Protein AF-A0A1Z3N970-F1 (afdb_monomer)

Radius of gyration: 15.16 Å; Cα contacts (8 Å, |Δi|>4): 207; chains: 1; bounding box: 36×35×40 Å

Solvent-accessible surface area (backbone atoms only — not comparable to full-atom values): 9521 Å² total; per-residue (Å²): 113,70,66,29,60,54,49,46,62,73,65,64,83,69,92,60,28,39,34,36,51,37,74,59,89,88,54,80,83,81,64,84,57,93,48,47,48,80,69,39,65,63,55,74,66,53,47,53,49,49,58,70,66,34,59,34,39,36,43,45,53,35,80,87,55,92,70,76,54,67,66,59,57,57,38,58,74,69,70,48,33,33,42,35,36,22,52,54,99,69,57,54,71,71,63,68,70,43,52,75,88,39,32,46,79,40,57,65,84,52,50,56,69,56,51,31,51,53,49,48,54,52,51,52,53,53,50,64,75,46,71,82,58,62,83,83,75,75,68,76,42,27,32,41,45,50,85,54,81,74,76,77,57,71,70,64,77,76,110

Foldseek 3Di:
DVLLVVVLVVVPPDQAAEEEEEACPPPDPPPDDDRYDYPYYDDPVRLLVLLLLAQEEEEEDDLPDLDDDVSNVSNVVNVHAYEYADADPDDHVVLVPDDCLRYHYHYVPDDSVRSNVSVVVSVVVNCVVCVPPDPVSPDHNYYYYDDDPPDDPVVVVVD

Mean predicted aligned error: 10.08 Å

Nearest PDB structures (foldseek):
  2rdm-assembly1_A  TM=5.032E-01  e=5.955E-02  Sinorhizobium medicae WSM419
  2ayx-assembly1_A  TM=5.446E-01  e=9.055E-01  Escherichia coli
  5m7n-assembly1_B  TM=4.628E-01  e=1.396E+00  Brucella abortus str. 2308 A
  3t0g-assembly1_A  TM=2.387E-01  e=1.331E-01  Escherichia coli K-12
  3dnf-assembly1_A  TM=1.629E-01  e=1.105E-01  Aquifex aeolicus

Sequence (159 aa):
MLAIFAKLGKMNKIPYEFNVYGPPNGFHFEVDGDISKYHGPLSREGAISAVKLADILVNVENTNCVMTPSKVVEYVATGKPIINIMADLGSTPLLRSLSADRCLNIRHDASVDEAARLIEVFLEEYSRQNKGASKEYIRERDLVFQSGYLLDQIRASQL

pLDDT: mean 70.65, std 18.5, range [27.81, 91.75]

Structure (mmCIF, N/CA/C/O backbone):
data_AF-A0A1Z3N970-F1
#
_entry.id   AF-A0A1Z3N970-F1
#
loop_
_atom_site.group_PDB
_atom_site.id
_atom_site.type_symbol
_atom_site.label_atom_id
_atom_site.label_alt_id
_atom_site.label_comp_id
_atom_site.label_asym_id
_atom_site.label_entity_id
_atom_site.label_seq_id
_atom_site.pdbx_PDB_ins_code
_atom_site.Cartn_x
_atom_site.Cartn_y
_atom_site.Cartn_z
_atom_site.occupancy
_atom_site.B_iso_or_equiv
_atom_site.auth_seq_id
_atom_site.auth_comp_id
_atom_site.auth_asym_id
_atom_site.auth_atom_id
_atom_site.pdbx_PDB_model_num
ATOM 1 N N . MET A 1 1 ? 5.309 4.612 -10.688 1.00 60.03 1 MET A N 1
ATOM 2 C CA . MET A 1 1 ? 4.653 4.410 -9.375 1.00 60.03 1 MET A CA 1
ATOM 3 C C . MET A 1 1 ? 4.779 5.630 -8.466 1.00 60.03 1 MET A C 1
ATOM 5 O O . MET A 1 1 ? 3.754 6.235 -8.202 1.00 60.03 1 MET A O 1
ATOM 9 N N . LEU A 1 2 ? 5.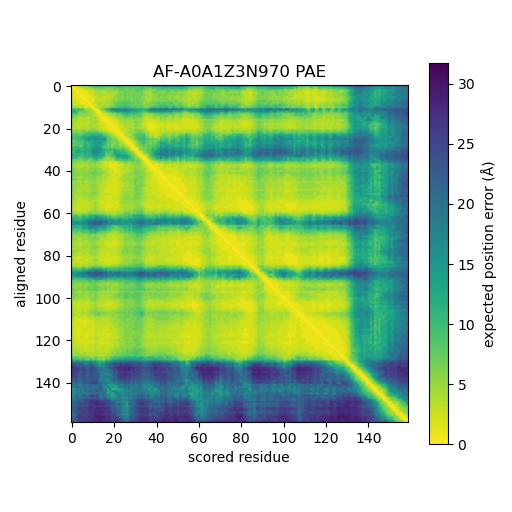981 6.049 -8.039 1.00 64.81 2 LEU A N 1
ATOM 10 C CA . LEU A 1 2 ? 6.154 7.223 -7.156 1.00 64.81 2 LEU A CA 1
ATOM 11 C C . LEU A 1 2 ? 5.522 8.513 -7.717 1.00 64.81 2 LEU A C 1
ATOM 13 O O . LEU A 1 2 ? 4.940 9.288 -6.969 1.00 64.81 2 LEU A O 1
ATOM 17 N N . ALA A 1 3 ? 5.511 8.681 -9.044 1.00 72.75 3 ALA A N 1
ATOM 18 C CA . ALA A 1 3 ? 4.823 9.786 -9.715 1.00 72.75 3 ALA A CA 1
ATOM 19 C C . ALA A 1 3 ? 3.308 9.871 -9.417 1.00 72.75 3 ALA A C 1
ATOM 21 O O . ALA A 1 3 ? 2.759 10.970 -9.402 1.00 72.75 3 ALA A O 1
ATOM 22 N N . ILE A 1 4 ? 2.636 8.742 -9.149 1.00 76.44 4 ILE A N 1
ATOM 23 C CA . ILE A 1 4 ? 1.213 8.708 -8.765 1.00 76.44 4 ILE A CA 1
ATOM 24 C C . ILE A 1 4 ? 1.041 9.350 -7.388 1.00 76.44 4 ILE A C 1
ATOM 26 O O . ILE A 1 4 ? 0.205 10.232 -7.218 1.00 76.44 4 ILE A O 1
ATOM 30 N N . PHE A 1 5 ? 1.883 8.971 -6.425 1.00 74.44 5 PHE A N 1
ATOM 31 C CA . PHE A 1 5 ? 1.850 9.529 -5.074 1.00 74.44 5 PHE A CA 1
ATOM 32 C C . PHE A 1 5 ? 2.338 10.980 -5.031 1.00 74.44 5 PHE A C 1
ATOM 34 O O . PHE A 1 5 ? 1.780 11.781 -4.296 1.00 74.44 5 PHE A O 1
ATOM 41 N N . ALA A 1 6 ? 3.285 11.383 -5.878 1.00 74.50 6 ALA A N 1
ATOM 42 C CA . ALA A 1 6 ? 3.632 12.797 -6.025 1.00 74.50 6 ALA A CA 1
ATOM 43 C C . ALA A 1 6 ? 2.464 13.619 -6.606 1.00 74.50 6 ALA A C 1
ATOM 45 O O . ALA A 1 6 ? 2.220 14.755 -6.192 1.00 74.50 6 ALA A O 1
ATOM 46 N N . LYS A 1 7 ? 1.710 13.054 -7.562 1.00 79.19 7 LYS A N 1
ATOM 47 C CA . LYS A 1 7 ? 0.532 13.705 -8.153 1.00 79.19 7 LYS A CA 1
ATOM 48 C C . LYS A 1 7 ? -0.599 13.856 -7.139 1.00 79.19 7 LYS A C 1
ATOM 50 O O . LYS A 1 7 ? -1.145 14.952 -7.027 1.00 79.19 7 LYS A O 1
ATOM 55 N N . LEU A 1 8 ? -0.906 12.800 -6.385 1.00 75.75 8 LEU A N 1
ATOM 56 C CA . LEU A 1 8 ? -1.896 12.832 -5.304 1.00 75.75 8 LEU A CA 1
ATOM 57 C C . LEU A 1 8 ? -1.600 13.964 -4.304 1.00 75.75 8 LEU A C 1
ATOM 59 O O . LEU A 1 8 ? -2.520 14.651 -3.862 1.00 75.75 8 LEU A O 1
ATOM 63 N N . GLY A 1 9 ? -0.320 14.241 -4.038 1.00 72.38 9 GLY A N 1
ATOM 64 C CA . GLY A 1 9 ? 0.092 15.231 -3.040 1.00 72.38 9 GLY A CA 1
ATOM 65 C C . GLY A 1 9 ? -0.221 16.644 -3.505 1.00 72.38 9 GLY A C 1
ATOM 66 O O . GLY A 1 9 ? -0.611 17.503 -2.723 1.00 72.38 9 GLY A O 1
ATOM 67 N N . LYS A 1 10 ? -0.149 16.859 -4.821 1.00 75.31 10 LYS A N 1
ATOM 68 C CA . LYS A 1 10 ? -0.526 18.118 -5.471 1.00 75.31 10 LYS A CA 1
ATOM 69 C C . LYS A 1 10 ? -2.042 18.298 -5.584 1.00 75.31 10 LYS A C 1
ATOM 71 O O . LYS A 1 10 ? -2.497 19.431 -5.688 1.00 75.31 10 LYS A O 1
ATOM 76 N N . MET A 1 11 ? -2.820 17.212 -5.581 1.00 73.00 11 MET A N 1
ATOM 77 C CA . MET A 1 11 ? -4.289 17.271 -5.635 1.00 73.00 11 MET A CA 1
ATOM 78 C C . MET A 1 11 ? -4.898 17.712 -4.293 1.00 73.00 11 MET A C 1
ATOM 80 O O . MET A 1 11 ? -5.972 18.306 -4.282 1.00 73.00 11 MET A O 1
ATOM 84 N N . ASN A 1 12 ? -4.174 17.500 -3.185 1.00 62.84 12 ASN A N 1
ATOM 85 C CA . ASN A 1 12 ? -4.318 18.168 -1.883 1.00 62.84 12 ASN A CA 1
ATOM 86 C C . ASN A 1 12 ? -5.720 18.148 -1.229 1.00 62.84 12 ASN A C 1
ATOM 88 O O . ASN A 1 12 ? -6.024 18.988 -0.382 1.00 62.84 12 ASN A O 1
ATOM 92 N N . LYS A 1 13 ? -6.591 17.196 -1.592 1.00 68.94 13 LYS A N 1
ATOM 93 C CA . LYS A 1 13 ? -7.936 17.072 -0.997 1.00 68.94 13 LYS A CA 1
ATOM 94 C C . LYS A 1 13 ? -7.963 16.287 0.306 1.00 68.94 13 LYS A C 1
ATOM 96 O O . LYS A 1 13 ? -8.828 16.527 1.147 1.00 68.94 13 LYS A O 1
ATOM 101 N N . ILE A 1 14 ? -7.044 15.337 0.469 1.00 69.44 14 ILE A N 1
ATOM 102 C CA . ILE A 1 14 ? -6.975 14.518 1.672 1.00 69.44 14 ILE A CA 1
ATOM 103 C C . ILE A 1 14 ? -5.518 14.308 2.084 1.00 69.44 14 ILE A C 1
ATOM 105 O O . ILE A 1 14 ? -4.736 13.860 1.248 1.00 69.44 14 ILE A O 1
ATOM 109 N N . PRO A 1 15 ? -5.141 14.599 3.343 1.00 72.44 15 PRO A N 1
ATOM 110 C CA . PRO A 1 15 ? -3.786 14.342 3.816 1.00 72.44 15 PRO A CA 1
ATOM 111 C C . PRO A 1 15 ? -3.521 12.834 3.877 1.00 72.44 15 PRO A C 1
ATOM 113 O O . PRO A 1 15 ? -4.386 12.064 4.306 1.00 72.44 15 PRO A O 1
ATOM 116 N N . TYR A 1 16 ? -2.328 12.413 3.461 1.00 73.88 16 TYR A N 1
ATOM 117 C CA . TYR A 1 16 ? -1.853 11.033 3.557 1.00 73.88 16 TYR A CA 1
ATOM 118 C C . TYR A 1 16 ? -0.328 10.990 3.718 1.00 73.88 16 TYR A C 1
ATOM 120 O O . TYR A 1 16 ? 0.341 11.986 3.442 1.00 73.88 16 TYR A O 1
ATOM 128 N N . GLU A 1 17 ? 0.207 9.840 4.141 1.00 77.94 17 GLU A N 1
ATOM 129 C CA . GLU A 1 17 ? 1.645 9.632 4.323 1.00 77.94 17 GLU A CA 1
ATOM 130 C C . GLU A 1 17 ? 2.100 8.303 3.695 1.00 77.94 17 GLU A C 1
ATOM 132 O O . GLU A 1 17 ? 1.641 7.219 4.034 1.00 77.94 17 GLU A O 1
ATOM 137 N N . PHE A 1 18 ? 3.013 8.343 2.733 1.00 77.38 18 PHE A N 1
ATOM 138 C CA . PHE A 1 18 ? 3.458 7.131 2.053 1.00 77.38 18 PHE A CA 1
ATOM 139 C C . PHE A 1 18 ? 4.646 6.484 2.777 1.00 77.38 18 PHE A C 1
ATOM 141 O O . PHE A 1 18 ? 5.763 6.992 2.703 1.00 77.38 18 PHE A O 1
ATOM 148 N N . ASN A 1 19 ? 4.429 5.351 3.449 1.00 81.50 19 ASN A N 1
ATOM 149 C CA . ASN A 1 19 ? 5.404 4.730 4.347 1.00 81.50 19 ASN A CA 1
ATOM 150 C C . ASN A 1 19 ? 6.003 3.440 3.775 1.00 81.50 19 ASN A C 1
ATOM 152 O O . ASN A 1 19 ? 5.419 2.359 3.809 1.00 81.50 19 ASN A O 1
ATOM 156 N N . VAL A 1 20 ? 7.228 3.538 3.267 1.00 78.38 20 VAL A N 1
ATOM 157 C CA . VAL A 1 20 ? 7.916 2.427 2.606 1.00 78.38 2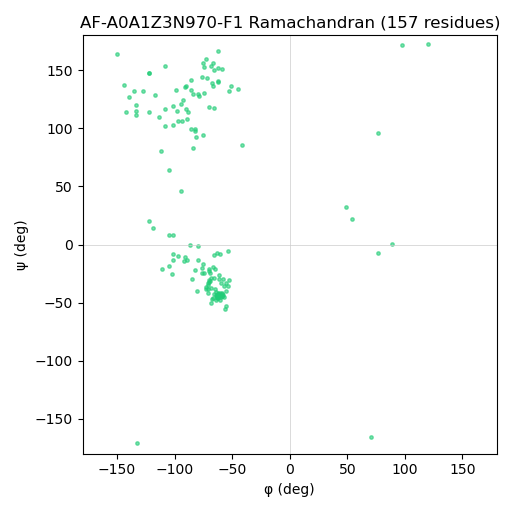0 VAL A CA 1
ATOM 158 C C . VAL A 1 20 ? 8.780 1.661 3.600 1.00 78.38 20 VAL A C 1
ATOM 160 O O . VAL A 1 20 ? 9.690 2.223 4.212 1.00 78.38 20 VAL A O 1
ATOM 163 N N . TYR A 1 21 ? 8.548 0.351 3.692 1.00 81.81 21 TYR A N 1
ATOM 164 C CA . TYR A 1 21 ? 9.311 -0.569 4.534 1.00 81.81 21 TYR A CA 1
ATOM 165 C C . TYR A 1 21 ? 9.934 -1.688 3.702 1.00 81.81 21 TYR A C 1
ATOM 167 O O . TYR A 1 21 ? 9.340 -2.181 2.745 1.00 81.81 21 TYR A O 1
ATOM 175 N N . GLY A 1 22 ? 11.104 -2.150 4.126 1.00 76.19 22 GLY A N 1
ATOM 176 C CA . GLY A 1 22 ? 11.832 -3.248 3.502 1.00 76.19 22 GLY A CA 1
ATOM 177 C C . GLY A 1 22 ? 13.219 -2.848 3.004 1.00 76.19 22 GLY A C 1
ATOM 178 O O . GLY A 1 22 ? 13.596 -1.680 3.064 1.00 76.19 22 GLY A O 1
ATOM 179 N N . PRO A 1 23 ? 14.016 -3.830 2.554 1.00 73.12 23 PRO A N 1
ATOM 180 C CA . PRO A 1 23 ? 15.302 -3.561 1.931 1.00 73.12 23 PRO A CA 1
ATOM 181 C C . PRO A 1 23 ? 15.120 -2.812 0.601 1.00 73.12 23 PRO A C 1
ATOM 183 O O . PRO A 1 23 ? 14.129 -3.031 -0.098 1.00 73.12 23 PRO A O 1
ATOM 186 N N . PRO A 1 24 ? 16.098 -1.982 0.200 1.00 65.19 24 PRO A N 1
ATOM 187 C CA . PRO A 1 24 ? 15.989 -1.192 -1.020 1.00 65.19 24 PRO A CA 1
ATOM 188 C C . PRO A 1 24 ? 16.074 -2.061 -2.278 1.00 65.19 24 PRO A C 1
ATOM 190 O O . PRO A 1 24 ? 15.622 -1.644 -3.333 1.00 65.19 24 PRO A O 1
ATOM 193 N N . ASN A 1 25 ? 16.646 -3.270 -2.191 1.00 66.44 25 ASN A N 1
ATOM 194 C CA . ASN A 1 25 ? 16.751 -4.225 -3.302 1.00 66.44 25 ASN A CA 1
ATOM 195 C C . ASN A 1 25 ? 17.295 -3.608 -4.611 1.00 66.44 25 ASN A C 1
ATOM 197 O O . ASN A 1 25 ? 16.909 -4.018 -5.697 1.00 66.44 25 ASN A O 1
ATOM 201 N N . GLY A 1 26 ? 18.189 -2.616 -4.518 1.00 59.09 26 GLY A N 1
ATOM 202 C CA . GLY A 1 26 ? 18.753 -1.916 -5.680 1.00 59.09 26 GLY A CA 1
ATOM 203 C C . GLY A 1 26 ? 17.956 -0.700 -6.170 1.00 59.09 26 GLY A C 1
ATOM 204 O O . GLY A 1 26 ? 18.393 -0.049 -7.115 1.00 59.09 26 GLY A O 1
ATOM 205 N N . PHE A 1 27 ? 16.839 -0.351 -5.528 1.00 56.78 27 PHE A N 1
ATOM 206 C CA . PHE A 1 27 ? 16.129 0.909 -5.746 1.00 56.78 27 PHE A CA 1
ATOM 207 C C . PHE A 1 27 ? 16.714 2.035 -4.889 1.00 56.78 27 PHE A C 1
ATOM 209 O O . PHE A 1 27 ? 16.908 1.878 -3.684 1.00 56.78 27 PHE A O 1
ATOM 216 N N . HIS A 1 28 ? 16.941 3.193 -5.509 1.00 57.22 28 HIS A N 1
ATOM 217 C CA . HIS A 1 28 ? 17.059 4.455 -4.784 1.00 57.22 28 HIS A CA 1
ATOM 218 C C . HIS A 1 28 ? 15.669 5.074 -4.690 1.00 57.22 28 HIS A C 1
ATOM 220 O O . HIS A 1 28 ? 15.043 5.382 -5.703 1.00 57.22 28 HIS A O 1
ATOM 226 N N . PHE A 1 29 ? 15.171 5.217 -3.464 1.00 59.34 29 PHE A N 1
ATOM 227 C CA . PHE A 1 29 ? 13.966 5.988 -3.207 1.00 59.34 29 PHE A CA 1
ATOM 228 C C . PHE A 1 29 ? 14.359 7.461 -3.161 1.00 59.34 29 PHE A C 1
ATOM 230 O O . PHE A 1 29 ? 14.763 7.969 -2.118 1.00 59.34 29 PHE A O 1
ATOM 237 N N . GLU A 1 30 ? 14.264 8.142 -4.300 1.00 55.69 30 GLU A N 1
ATOM 238 C CA . GLU A 1 30 ? 14.208 9.601 -4.303 1.00 55.69 30 GLU A CA 1
ATOM 239 C C . GLU A 1 30 ? 12.809 9.995 -3.848 1.00 55.69 30 GLU A C 1
ATOM 241 O O . GLU A 1 30 ? 11.827 9.965 -4.594 1.00 55.69 30 GLU A O 1
ATOM 246 N N . VAL A 1 31 ? 12.711 10.235 -2.547 1.00 56.09 31 VAL A N 1
ATOM 247 C CA . VAL A 1 31 ? 11.487 10.686 -1.917 1.00 56.09 31 VAL A CA 1
ATOM 248 C C . VAL A 1 31 ? 11.399 12.190 -2.110 1.00 56.09 31 VAL A C 1
ATOM 250 O O . VAL A 1 31 ? 12.039 12.961 -1.399 1.00 56.09 31 VAL A O 1
ATOM 253 N N . ASP A 1 32 ? 10.640 12.596 -3.119 1.00 48.88 32 ASP A N 1
ATOM 254 C CA . ASP A 1 32 ? 10.441 14.005 -3.428 1.00 48.88 32 ASP A CA 1
ATOM 255 C C . ASP A 1 32 ? 9.336 14.573 -2.510 1.00 48.88 32 ASP A C 1
ATOM 257 O O . ASP A 1 32 ? 8.140 14.366 -2.738 1.00 48.88 32 ASP A O 1
ATOM 261 N N . GLY A 1 33 ? 9.750 15.254 -1.434 1.00 52.91 33 GLY A N 1
ATOM 262 C CA . GLY A 1 33 ? 8.882 15.988 -0.500 1.00 52.91 33 GLY A CA 1
ATOM 263 C C . GLY A 1 33 ? 8.490 15.261 0.798 1.00 52.91 33 GLY A C 1
ATOM 264 O O . GLY A 1 33 ? 8.714 14.067 0.968 1.00 52.91 33 GLY A O 1
ATOM 265 N N . ASP A 1 34 ? 7.853 16.003 1.714 1.00 56.53 34 ASP A N 1
ATOM 266 C CA . ASP A 1 34 ? 7.532 15.592 3.100 1.00 56.53 34 ASP A CA 1
ATOM 267 C C . ASP A 1 34 ? 6.513 14.438 3.231 1.00 56.53 34 ASP A C 1
ATOM 269 O O . ASP A 1 34 ? 6.273 13.931 4.325 1.00 56.53 34 ASP A O 1
ATOM 273 N N . ILE A 1 35 ? 5.877 14.033 2.128 1.00 61.28 35 ILE A N 1
ATOM 274 C CA . ILE A 1 35 ? 4.710 13.136 2.129 1.00 61.28 35 ILE A CA 1
ATOM 275 C C . ILE A 1 35 ? 5.049 11.651 2.016 1.00 61.28 35 ILE A C 1
ATOM 277 O O . ILE A 1 35 ? 4.151 10.827 2.161 1.00 61.28 35 ILE A O 1
ATOM 281 N N . SER A 1 36 ? 6.298 11.286 1.716 1.00 68.44 36 SER A N 1
ATOM 282 C CA . SER A 1 36 ? 6.720 9.882 1.741 1.00 68.44 36 SER A CA 1
ATOM 283 C C . SER A 1 36 ? 7.885 9.704 2.712 1.00 68.44 36 SER A C 1
ATOM 285 O O . SER A 1 36 ? 8.698 10.606 2.887 1.00 68.44 36 SER A O 1
ATOM 287 N N . LYS A 1 37 ? 7.984 8.545 3.359 1.00 76.31 37 LYS A N 1
ATOM 288 C CA . LYS A 1 37 ? 9.086 8.203 4.261 1.00 76.31 37 LYS A CA 1
ATOM 289 C C . LYS A 1 37 ? 9.555 6.785 3.966 1.00 76.31 37 LYS A C 1
ATOM 291 O O . LYS A 1 37 ? 8.755 5.859 3.843 1.00 76.31 37 LYS A O 1
ATOM 296 N N . TYR A 1 38 ? 10.868 6.618 3.842 1.00 78.88 38 TYR A N 1
ATOM 297 C CA . TYR A 1 38 ? 11.498 5.307 3.729 1.00 78.88 38 TYR A CA 1
ATOM 298 C C . TYR A 1 38 ? 12.104 4.915 5.075 1.00 78.88 38 TYR A C 1
ATOM 300 O O . TYR A 1 38 ? 12.989 5.595 5.588 1.00 78.88 38 TYR A O 1
ATOM 308 N N . HIS A 1 39 ? 11.6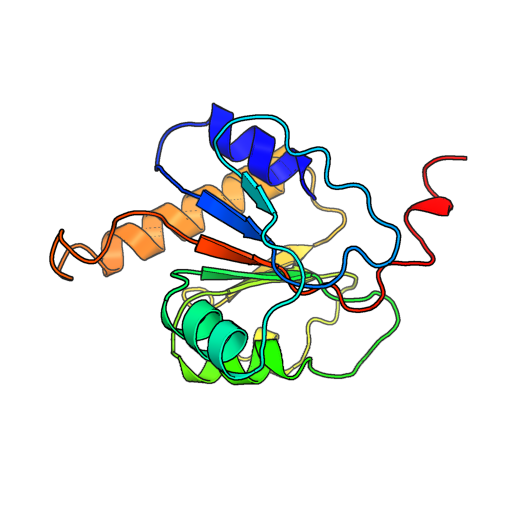30 3.803 5.631 1.00 81.12 39 HIS A N 1
ATOM 309 C CA . HIS A 1 39 ? 12.005 3.317 6.964 1.00 81.12 39 HIS A CA 1
ATOM 310 C C . HIS A 1 39 ? 13.023 2.176 6.932 1.00 81.12 39 HIS A C 1
ATOM 312 O O . HIS A 1 39 ? 13.538 1.773 7.972 1.00 81.12 39 HIS A O 1
ATOM 318 N N . GLY A 1 40 ? 13.319 1.637 5.747 1.00 80.00 40 GLY A N 1
ATOM 319 C CA . GLY A 1 40 ? 14.215 0.495 5.599 1.00 80.00 40 GLY A CA 1
ATOM 320 C C . GLY A 1 40 ? 13.639 -0.828 6.122 1.00 80.00 40 GLY A C 1
ATOM 321 O O . GLY A 1 40 ? 12.425 -0.965 6.314 1.00 80.00 40 GLY A O 1
ATOM 322 N N . PRO A 1 41 ? 14.493 -1.854 6.297 1.00 80.19 41 PRO A N 1
ATOM 323 C CA . PRO A 1 41 ? 14.080 -3.162 6.796 1.00 80.19 41 PRO A CA 1
ATOM 324 C C . PRO A 1 41 ? 13.512 -3.092 8.219 1.00 80.19 41 PRO A C 1
ATOM 326 O O . PRO A 1 41 ? 14.067 -2.423 9.085 1.00 80.19 41 PRO A O 1
ATOM 329 N N . LEU A 1 42 ? 12.453 -3.861 8.480 1.00 81.38 42 LEU A N 1
ATOM 330 C CA . LEU A 1 42 ? 11.869 -4.014 9.814 1.00 81.38 42 LEU A CA 1
ATOM 331 C C . LEU A 1 42 ? 12.148 -5.400 10.396 1.00 81.38 42 LEU A C 1
ATOM 333 O O . LEU A 1 42 ? 12.248 -6.387 9.662 1.00 81.38 42 LEU A O 1
ATOM 337 N N . SER A 1 43 ? 12.174 -5.485 11.730 1.00 85.25 43 SER A N 1
ATOM 338 C CA . SER A 1 43 ? 12.026 -6.765 12.426 1.00 85.25 43 SER A CA 1
ATOM 339 C C . SER A 1 43 ? 10.654 -7.384 12.135 1.00 85.25 43 SER A C 1
ATOM 341 O O . SER A 1 43 ? 9.738 -6.722 11.635 1.00 85.25 43 SER A O 1
ATOM 343 N N . ARG A 1 44 ? 10.482 -8.663 12.477 1.00 81.38 44 ARG A N 1
ATOM 344 C CA . ARG A 1 44 ? 9.195 -9.352 12.331 1.00 81.38 44 ARG A CA 1
ATOM 345 C C . ARG A 1 44 ? 8.087 -8.631 13.102 1.00 81.38 44 ARG A C 1
ATOM 347 O O . ARG A 1 44 ? 7.007 -8.409 12.564 1.00 81.38 44 ARG A O 1
ATOM 354 N N . GLU A 1 45 ? 8.370 -8.236 14.336 1.00 85.31 45 GLU A N 1
ATOM 355 C CA . GLU A 1 45 ? 7.440 -7.535 15.220 1.00 85.31 45 GLU A CA 1
ATOM 356 C C . GLU A 1 45 ? 7.113 -6.148 14.665 1.00 85.31 45 GLU A C 1
ATOM 358 O O . GLU A 1 45 ? 5.945 -5.767 14.615 1.00 85.31 45 GLU A O 1
ATOM 363 N N . GLY A 1 46 ? 8.125 -5.428 14.166 1.00 83.56 46 GLY A N 1
ATOM 364 C CA . GLY A 1 46 ? 7.935 -4.137 13.509 1.00 83.56 46 GLY A CA 1
ATOM 365 C C . GLY A 1 46 ? 7.044 -4.252 12.275 1.00 83.56 46 GLY A C 1
ATOM 366 O O . GLY A 1 46 ? 6.129 -3.456 12.096 1.00 83.56 46 GLY A O 1
ATOM 367 N N . ALA A 1 47 ? 7.253 -5.283 11.455 1.00 80.25 47 ALA A N 1
ATOM 368 C CA . ALA A 1 47 ? 6.442 -5.529 10.270 1.00 80.25 47 ALA A CA 1
ATOM 369 C C . ALA A 1 47 ? 4.973 -5.832 10.608 1.00 80.25 47 ALA A C 1
ATOM 371 O O . ALA A 1 47 ? 4.082 -5.337 9.922 1.00 80.25 47 ALA A O 1
ATOM 372 N N . ILE A 1 48 ? 4.717 -6.612 11.664 1.00 81.94 48 ILE A N 1
ATOM 373 C CA . ILE A 1 48 ? 3.356 -6.887 12.150 1.00 81.94 48 ILE A CA 1
ATOM 374 C C . ILE A 1 48 ? 2.694 -5.593 12.632 1.00 81.94 48 ILE A C 1
ATOM 376 O O . ILE A 1 48 ? 1.531 -5.343 12.314 1.00 81.94 48 ILE A O 1
ATOM 380 N N . SER A 1 49 ? 3.421 -4.768 13.387 1.00 84.00 49 SER A N 1
ATOM 381 C CA . SER A 1 49 ? 2.918 -3.478 13.863 1.00 84.00 49 SER A CA 1
ATOM 382 C C . SER A 1 49 ? 2.597 -2.537 12.704 1.00 84.00 49 SER A C 1
ATOM 384 O O . SER A 1 49 ? 1.502 -1.986 12.675 1.00 84.00 49 SER A O 1
ATOM 386 N N . ALA A 1 50 ? 3.482 -2.426 11.710 1.00 83.81 50 ALA A N 1
ATOM 387 C CA . ALA A 1 50 ? 3.252 -1.607 10.520 1.00 83.81 50 ALA A CA 1
ATOM 388 C C . ALA A 1 50 ? 2.002 -2.060 9.746 1.00 83.81 50 ALA A C 1
ATOM 390 O O . ALA A 1 50 ? 1.151 -1.242 9.421 1.00 83.81 50 ALA A O 1
ATOM 391 N N . VAL A 1 51 ? 1.831 -3.371 9.530 1.00 81.88 51 VAL A N 1
ATOM 392 C CA . VAL A 1 51 ? 0.627 -3.942 8.892 1.00 81.88 51 VAL A CA 1
ATOM 393 C C . VAL A 1 51 ? -0.647 -3.607 9.673 1.00 81.88 51 VAL A C 1
ATOM 395 O O . VAL A 1 51 ? -1.667 -3.275 9.075 1.00 81.88 51 VAL A O 1
ATOM 398 N N . LYS A 1 52 ? -0.609 -3.685 11.008 1.00 82.44 52 LYS A N 1
ATOM 399 C CA . LYS A 1 52 ? -1.773 -3.394 11.858 1.00 82.44 52 LYS A CA 1
ATOM 400 C C . LYS A 1 52 ? -2.130 -1.914 11.900 1.00 82.44 52 LYS A C 1
ATOM 402 O O . LYS A 1 52 ? -3.315 -1.587 11.974 1.00 82.44 52 LYS A O 1
ATOM 407 N N . LEU A 1 53 ? -1.128 -1.040 11.915 1.00 84.12 53 LEU A N 1
ATOM 408 C CA . LEU A 1 53 ? -1.319 0.401 12.049 1.00 84.12 53 LEU A CA 1
ATOM 409 C C . LEU A 1 53 ? -1.706 1.041 10.720 1.00 84.12 53 LEU A C 1
ATOM 411 O O . LEU A 1 53 ? -2.640 1.833 10.706 1.00 84.12 53 LEU A O 1
ATOM 415 N N . ALA A 1 54 ? -1.105 0.605 9.611 1.00 84.50 54 ALA A N 1
ATOM 416 C CA . ALA A 1 54 ? -1.370 1.156 8.289 1.00 84.50 54 ALA A CA 1
ATOM 417 C C . ALA A 1 54 ? -2.859 1.166 7.941 1.00 84.50 54 ALA A C 1
ATOM 419 O O . ALA A 1 54 ? -3.549 0.153 8.098 1.00 84.50 54 ALA A O 1
ATOM 420 N N . ASP A 1 55 ? -3.345 2.304 7.452 1.00 86.56 55 ASP A N 1
ATOM 421 C CA . ASP A 1 55 ? -4.739 2.488 7.046 1.00 86.56 55 ASP A CA 1
ATOM 422 C C . ASP A 1 55 ? -5.056 1.762 5.743 1.00 86.56 55 ASP A C 1
ATOM 424 O O . ASP A 1 55 ? -6.167 1.256 5.578 1.00 86.56 55 ASP A O 1
ATOM 428 N N . ILE A 1 56 ? -4.084 1.740 4.825 1.00 88.12 56 ILE A N 1
ATOM 429 C CA . ILE A 1 56 ? -4.220 1.175 3.484 1.00 88.12 56 ILE A CA 1
ATOM 430 C C . ILE A 1 56 ? -2.903 0.506 3.078 1.00 88.12 56 ILE A C 1
ATOM 432 O O . ILE A 1 56 ? -1.827 1.072 3.257 1.00 88.12 56 ILE A O 1
ATOM 436 N N . LEU A 1 57 ? -2.968 -0.678 2.469 1.00 88.56 57 LEU A N 1
ATOM 437 C CA . LEU A 1 57 ? -1.799 -1.312 1.848 1.00 88.56 57 LEU A CA 1
ATOM 438 C C . LEU A 1 57 ? -1.677 -0.901 0.379 1.00 88.56 57 LEU A C 1
ATOM 440 O O . LEU A 1 57 ? -2.660 -0.978 -0.357 1.00 88.56 57 LEU A O 1
ATOM 444 N N . VAL A 1 58 ? -0.465 -0.572 -0.077 1.00 86.50 58 VAL A N 1
ATOM 445 C CA . VAL A 1 58 ? -0.149 -0.487 -1.511 1.00 86.50 58 VAL A CA 1
ATOM 446 C C . VAL A 1 58 ? 0.600 -1.741 -1.923 1.00 86.50 58 VAL A C 1
ATOM 448 O O . VAL A 1 58 ? 1.796 -1.896 -1.671 1.00 86.50 58 VAL A O 1
ATOM 451 N N . ASN A 1 59 ? -0.115 -2.639 -2.589 1.00 84.88 59 ASN A N 1
ATOM 452 C CA . ASN A 1 59 ? 0.489 -3.803 -3.208 1.00 84.88 59 ASN A CA 1
ATOM 453 C C . ASN A 1 59 ? 0.878 -3.482 -4.650 1.00 84.88 59 ASN A C 1
ATOM 455 O O . ASN A 1 59 ? 0.095 -2.894 -5.393 1.00 84.88 59 ASN A O 1
ATOM 459 N N . VAL A 1 60 ? 2.075 -3.893 -5.053 1.00 79.56 60 VAL A N 1
ATOM 460 C CA . VAL A 1 60 ? 2.519 -3.828 -6.445 1.00 79.56 60 VAL A CA 1
ATOM 461 C C . VAL A 1 60 ? 2.877 -5.238 -6.857 1.00 79.56 60 VAL A C 1
ATOM 463 O O . VAL A 1 60 ? 3.782 -5.855 -6.297 1.00 79.56 60 VAL A O 1
ATOM 466 N N . GLU A 1 61 ? 2.107 -5.766 -7.797 1.00 75.50 61 GLU A N 1
ATOM 467 C CA . GLU A 1 61 ? 2.288 -7.126 -8.268 1.00 75.50 61 GLU A CA 1
ATOM 468 C C . GLU A 1 61 ? 3.513 -7.244 -9.170 1.00 75.50 61 GLU A C 1
ATOM 470 O O . GLU A 1 61 ? 3.924 -6.306 -9.856 1.00 75.50 61 GLU A O 1
ATOM 475 N N . ASN A 1 62 ? 4.083 -8.444 -9.176 1.00 68.62 62 ASN A N 1
ATOM 476 C CA . ASN A 1 62 ? 5.146 -8.794 -10.103 1.00 68.62 62 ASN A CA 1
ATOM 477 C C . ASN A 1 62 ? 4.536 -9.286 -11.408 1.00 68.62 62 ASN A C 1
ATOM 479 O O . ASN A 1 62 ? 3.611 -10.093 -11.383 1.00 68.62 62 ASN A O 1
ATOM 483 N N . THR A 1 63 ? 5.146 -8.914 -12.528 1.00 63.75 63 THR A N 1
ATOM 484 C CA . THR A 1 63 ? 4.813 -9.434 -13.866 1.00 63.75 63 THR A CA 1
ATOM 485 C C . THR A 1 63 ? 5.028 -10.946 -13.983 1.00 63.75 63 THR A C 1
ATOM 487 O O . THR A 1 63 ? 4.306 -11.623 -14.699 1.00 63.75 63 THR A O 1
ATOM 490 N N . ASN A 1 64 ? 5.981 -11.513 -13.233 1.00 59.81 64 ASN A N 1
ATOM 491 C CA . ASN A 1 64 ? 6.443 -12.892 -13.447 1.00 59.81 64 ASN A CA 1
ATOM 492 C C . ASN A 1 64 ? 6.218 -13.841 -12.258 1.00 59.81 64 ASN A C 1
ATOM 494 O O . ASN A 1 64 ? 6.828 -14.909 -12.204 1.00 59.81 64 ASN A O 1
ATOM 498 N N . CYS A 1 65 ? 5.399 -13.474 -11.267 1.00 59.22 65 CYS A N 1
ATOM 499 C CA . CYS A 1 65 ? 5.247 -14.288 -10.059 1.00 59.22 65 CYS A CA 1
ATOM 500 C C . CYS A 1 65 ? 3.783 -14.477 -9.667 1.00 59.22 65 CYS A C 1
ATOM 502 O O . CYS A 1 65 ? 3.129 -13.561 -9.182 1.00 59.22 65 CYS A O 1
ATOM 504 N N . VAL A 1 66 ? 3.306 -15.714 -9.809 1.00 58.47 66 VAL A N 1
ATOM 505 C CA . VAL A 1 66 ? 1.939 -16.137 -9.456 1.00 58.47 66 VAL A CA 1
ATOM 506 C C . VAL A 1 66 ? 1.754 -16.380 -7.950 1.00 58.47 66 VAL A C 1
ATOM 508 O O . VAL A 1 66 ? 0.670 -16.755 -7.503 1.00 58.47 66 VAL A O 1
ATOM 511 N N . MET A 1 67 ? 2.809 -16.210 -7.146 1.00 63.66 67 MET A N 1
ATOM 512 C CA . MET A 1 67 ? 2.732 -16.433 -5.705 1.00 63.66 67 MET A CA 1
ATOM 513 C C . MET A 1 67 ? 1.979 -15.291 -5.030 1.00 63.66 67 MET A C 1
ATOM 515 O O . MET A 1 67 ? 2.310 -14.122 -5.214 1.00 63.66 67 MET A O 1
ATOM 519 N N . THR A 1 68 ? 1.000 -15.633 -4.191 1.00 67.31 68 THR A N 1
ATOM 520 C CA . THR A 1 68 ? 0.352 -14.649 -3.319 1.00 67.31 68 THR A CA 1
ATOM 521 C C . THR A 1 68 ? 1.343 -14.215 -2.237 1.00 67.31 68 THR A C 1
ATOM 523 O O . THR A 1 68 ? 1.781 -15.058 -1.449 1.00 67.31 68 THR A O 1
ATOM 526 N N . PRO A 1 69 ? 1.721 -12.928 -2.168 1.00 71.12 69 PRO A N 1
ATOM 527 C CA . PRO A 1 69 ? 2.693 -12.478 -1.185 1.00 71.12 69 PRO A CA 1
ATOM 528 C C . PRO A 1 69 ? 2.137 -12.598 0.241 1.00 71.12 69 PRO A C 1
ATOM 530 O O . PRO A 1 69 ? 1.002 -12.204 0.506 1.00 71.12 69 PRO A O 1
ATOM 533 N N . SER A 1 70 ? 2.938 -13.095 1.189 1.00 72.75 70 SER A N 1
ATOM 534 C CA . SER A 1 70 ? 2.471 -13.333 2.567 1.00 72.75 70 SER A CA 1
ATOM 535 C C . SER A 1 70 ? 1.965 -12.067 3.267 1.00 72.75 70 SER A C 1
ATOM 537 O O . SER A 1 70 ? 1.001 -12.137 4.021 1.00 72.75 70 SER A O 1
ATOM 539 N N . LYS A 1 71 ? 2.540 -10.892 2.971 1.00 76.31 71 LYS A N 1
ATOM 540 C CA . LYS A 1 71 ? 2.076 -9.616 3.542 1.00 76.31 71 LYS A CA 1
ATOM 541 C C . LYS A 1 71 ? 0.723 -9.169 3.001 1.00 76.31 71 LYS A C 1
ATOM 543 O O . LYS A 1 71 ? -0.041 -8.577 3.753 1.00 76.31 71 LYS A O 1
ATOM 548 N N . VAL A 1 72 ? 0.389 -9.504 1.753 1.00 82.25 72 VAL A N 1
ATOM 549 C CA . VAL A 1 72 ? -0.969 -9.305 1.227 1.00 82.25 72 VAL A CA 1
ATOM 550 C C . VAL A 1 72 ? -1.954 -10.162 2.017 1.00 82.25 72 VAL A C 1
ATOM 552 O O . VAL A 1 72 ? -2.981 -9.657 2.454 1.00 82.25 72 VAL A O 1
ATOM 555 N N . VAL A 1 73 ? -1.621 -11.430 2.273 1.00 84.50 73 VAL A N 1
ATOM 556 C CA . VAL A 1 73 ? -2.470 -12.328 3.077 1.00 84.50 73 VAL A CA 1
ATOM 557 C C . VAL A 1 73 ? -2.665 -11.786 4.498 1.00 84.50 73 VAL A C 1
ATOM 559 O O . VAL A 1 73 ? -3.797 -11.701 4.972 1.00 84.50 73 VAL A O 1
ATOM 562 N N . GLU A 1 74 ? -1.580 -11.373 5.159 1.00 84.50 74 GLU A N 1
ATOM 563 C CA . GLU A 1 74 ? -1.622 -10.772 6.500 1.00 84.50 74 GLU A CA 1
ATOM 564 C C . GLU A 1 74 ? -2.485 -9.503 6.529 1.00 84.50 74 GLU A C 1
ATOM 566 O O . GLU A 1 74 ? -3.294 -9.325 7.439 1.00 84.50 74 GLU A O 1
ATOM 571 N N . TYR A 1 75 ? -2.360 -8.641 5.518 1.00 87.06 75 TYR A N 1
ATOM 572 C CA . TYR A 1 75 ? -3.117 -7.397 5.454 1.00 87.06 75 TYR A CA 1
ATOM 573 C C . TYR A 1 75 ? -4.597 -7.629 5.138 1.00 87.06 75 TYR A C 1
ATOM 575 O O . TYR A 1 75 ? -5.458 -7.003 5.750 1.00 87.06 75 TYR A O 1
ATOM 583 N N . VAL A 1 76 ? -4.933 -8.581 4.261 1.00 89.81 76 VAL A N 1
ATOM 584 C CA . VAL A 1 76 ? -6.330 -8.965 3.988 1.00 89.81 76 VAL A CA 1
ATOM 585 C C . VAL A 1 76 ? -7.051 -9.400 5.266 1.00 89.81 76 VAL A C 1
ATOM 587 O O . VAL A 1 76 ? -8.233 -9.081 5.437 1.00 89.81 76 VAL A O 1
ATOM 590 N N . ALA A 1 77 ? -6.342 -10.068 6.181 1.00 89.31 77 ALA A N 1
ATOM 591 C CA . ALA A 1 77 ? -6.880 -10.483 7.475 1.00 89.31 77 ALA A CA 1
ATOM 592 C C . ALA A 1 77 ? -7.216 -9.303 8.409 1.00 89.31 77 ALA A C 1
ATOM 594 O O . ALA A 1 77 ? -8.013 -9.472 9.328 1.00 89.31 77 ALA A O 1
ATOM 595 N N . THR A 1 78 ? -6.665 -8.106 8.171 1.00 88.06 78 THR A N 1
ATOM 596 C CA . THR A 1 78 ? -7.008 -6.896 8.942 1.00 88.06 78 THR A CA 1
ATOM 597 C C . THR A 1 78 ? -8.371 -6.313 8.566 1.00 88.06 78 THR A C 1
ATOM 599 O O . THR A 1 78 ? -8.909 -5.492 9.303 1.00 88.06 78 THR A O 1
ATOM 602 N N . GLY A 1 79 ? -8.927 -6.699 7.412 1.00 89.38 79 GLY A N 1
ATOM 603 C CA . GLY A 1 79 ? -10.156 -6.108 6.881 1.00 89.38 79 GLY A CA 1
ATOM 604 C C . GLY A 1 79 ? -9.974 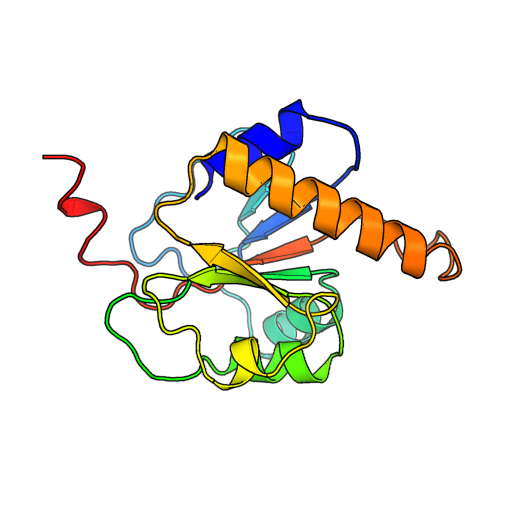-4.731 6.232 1.00 89.38 79 GLY A C 1
ATOM 605 O O . GLY A 1 79 ? -10.917 -4.246 5.611 1.00 89.38 79 GLY A O 1
ATOM 606 N N . LYS A 1 80 ? -8.782 -4.128 6.323 1.00 88.50 80 LYS A N 1
ATOM 607 C CA . LYS A 1 80 ? -8.478 -2.797 5.788 1.00 88.50 80 LYS A CA 1
ATOM 608 C C . LYS A 1 80 ? -8.321 -2.793 4.258 1.00 88.50 80 LYS A C 1
ATOM 610 O O . LYS A 1 80 ? -8.052 -3.846 3.666 1.00 88.50 80 LYS A O 1
ATOM 615 N N . PRO A 1 81 ? -8.522 -1.635 3.606 1.00 91.00 81 PRO A N 1
ATOM 616 C CA . PRO A 1 81 ? -8.473 -1.507 2.153 1.00 91.00 81 PRO A CA 1
ATOM 617 C C . PRO A 1 81 ? -7.068 -1.693 1.563 1.00 91.00 81 PRO A C 1
ATOM 619 O O . PRO A 1 81 ? -6.049 -1.408 2.190 1.00 91.00 81 PRO A O 1
ATOM 622 N N . ILE A 1 82 ? -7.027 -2.123 0.303 1.00 90.38 82 ILE A N 1
ATOM 623 C CA . ILE A 1 82 ? -5.802 -2.352 -0.465 1.00 90.38 82 ILE A CA 1
ATOM 624 C C . ILE A 1 82 ? -5.885 -1.592 -1.791 1.00 90.38 82 ILE A C 1
ATOM 626 O O . ILE A 1 82 ? -6.869 -1.707 -2.519 1.00 90.38 82 ILE A O 1
ATOM 630 N N . ILE A 1 83 ? -4.828 -0.866 -2.141 1.00 89.94 83 ILE A N 1
ATOM 631 C CA . ILE A 1 83 ? -4.586 -0.377 -3.499 1.00 89.94 83 ILE A CA 1
ATOM 632 C C . ILE A 1 83 ? -3.617 -1.360 -4.153 1.00 89.94 83 ILE A C 1
ATOM 634 O O . ILE A 1 83 ? -2.477 -1.500 -3.717 1.00 89.94 83 ILE A O 1
ATOM 638 N N . ASN A 1 84 ? -4.076 -2.061 -5.180 1.00 88.38 84 ASN A N 1
ATOM 639 C CA . ASN A 1 84 ? -3.309 -3.064 -5.898 1.00 88.38 84 ASN A CA 1
ATOM 640 C C . ASN A 1 84 ? -2.922 -2.548 -7.286 1.00 88.38 84 ASN A C 1
ATOM 642 O O . ASN A 1 84 ? -3.790 -2.306 -8.121 1.00 88.38 84 ASN A O 1
ATOM 646 N N . ILE A 1 85 ? -1.627 -2.404 -7.548 1.00 85.19 85 ILE A N 1
ATOM 647 C CA . ILE A 1 85 ? -1.092 -2.080 -8.870 1.00 85.19 85 ILE A CA 1
ATOM 648 C C . ILE A 1 85 ? -0.753 -3.401 -9.562 1.00 85.19 85 ILE A C 1
ATOM 650 O O . ILE A 1 85 ? 0.215 -4.072 -9.208 1.00 85.19 85 ILE A O 1
ATOM 654 N N . MET A 1 86 ? -1.581 -3.769 -10.532 1.00 83.69 86 MET A N 1
ATOM 655 C CA . MET A 1 86 ? -1.526 -5.030 -11.258 1.00 83.69 86 MET A CA 1
ATOM 656 C C . MET A 1 86 ? -0.531 -4.956 -12.405 1.00 83.69 86 MET A C 1
ATOM 658 O O . MET A 1 86 ? -0.618 -4.070 -13.258 1.00 83.69 86 MET A O 1
ATOM 662 N N . ALA A 1 87 ? 0.359 -5.937 -12.458 1.00 69.62 87 ALA A N 1
ATOM 663 C CA . ALA A 1 87 ? 1.291 -6.102 -13.557 1.00 69.62 87 ALA A CA 1
ATOM 664 C C . ALA A 1 87 ? 0.596 -6.571 -14.846 1.00 69.62 87 ALA A C 1
ATOM 666 O O . ALA A 1 87 ? 0.838 -5.996 -15.892 1.00 69.62 87 ALA A O 1
ATOM 667 N N . ASP A 1 88 ? -0.348 -7.511 -14.776 1.00 67.31 88 ASP A N 1
ATOM 668 C CA . ASP A 1 88 ? -1.071 -8.029 -15.948 1.00 67.31 88 ASP A CA 1
ATOM 669 C C . ASP A 1 88 ? -2.591 -8.076 -15.686 1.00 67.31 88 ASP A C 1
ATOM 671 O O . ASP A 1 88 ? -3.084 -7.605 -14.662 1.00 67.31 88 ASP A O 1
ATOM 675 N N . LEU A 1 89 ? -3.369 -8.691 -16.588 1.00 56.03 89 LEU A N 1
ATOM 676 C CA . LEU A 1 89 ? -4.809 -8.953 -16.393 1.00 56.03 89 LEU A CA 1
ATOM 677 C C . LEU A 1 89 ? -5.121 -9.897 -15.211 1.00 56.03 89 LEU A C 1
ATOM 679 O O . LEU A 1 89 ? -6.292 -10.111 -14.887 1.00 56.03 89 LEU A O 1
ATOM 683 N N . GLY A 1 90 ? -4.103 -10.493 -14.591 1.00 57.28 90 GLY A N 1
ATOM 684 C CA . GLY A 1 90 ? -4.247 -11.461 -13.515 1.00 57.28 90 GLY A CA 1
ATOM 685 C C . GLY A 1 90 ? -3.752 -10.922 -12.186 1.00 57.28 90 GLY A C 1
ATOM 686 O O . GLY A 1 90 ? -2.669 -11.308 -11.761 1.00 57.28 90 GLY A O 1
ATOM 687 N N . SER A 1 91 ? -4.568 -10.123 -11.492 1.00 62.28 91 SER A N 1
ATOM 688 C CA . SER A 1 91 ? -4.356 -9.968 -10.053 1.00 62.28 91 SER A CA 1
ATOM 689 C C . SER A 1 91 ? -4.453 -11.310 -9.350 1.00 62.28 91 SER A C 1
ATOM 691 O O . SER A 1 91 ? -5.170 -12.218 -9.799 1.00 62.28 91 SER A O 1
ATOM 693 N N . THR A 1 92 ? -3.739 -11.439 -8.231 1.00 71.00 92 THR A N 1
ATOM 694 C CA . THR A 1 92 ? -3.825 -12.663 -7.424 1.00 71.00 92 THR A CA 1
ATOM 695 C C . THR A 1 92 ? -5.306 -12.987 -7.144 1.00 71.00 92 THR A C 1
ATOM 697 O O . THR A 1 92 ? -6.079 -12.074 -6.829 1.00 71.00 92 THR A O 1
ATOM 700 N N . PRO A 1 93 ? -5.755 -14.258 -7.254 1.00 78.00 93 PRO A N 1
ATOM 701 C CA . PRO A 1 93 ? -7.164 -14.614 -7.050 1.00 78.00 93 PRO A CA 1
ATOM 702 C C . PRO A 1 93 ? -7.735 -14.103 -5.723 1.00 78.00 93 PRO A C 1
ATOM 704 O O . PRO A 1 93 ? -8.908 -13.744 -5.650 1.00 78.00 93 PRO A O 1
ATOM 707 N N . LEU A 1 94 ? -6.878 -14.006 -4.700 1.00 83.06 94 LEU A N 1
ATOM 708 C CA . LEU A 1 94 ? -7.199 -13.396 -3.418 1.00 83.06 94 LEU A CA 1
ATOM 709 C C . LEU A 1 94 ? -7.695 -11.953 -3.584 1.00 83.06 94 LEU A C 1
ATOM 711 O O . LEU A 1 94 ? -8.802 -11.649 -3.154 1.00 83.06 94 LEU A O 1
ATOM 715 N N . LEU A 1 95 ? -6.923 -11.082 -4.237 1.00 84.25 95 LEU A N 1
ATOM 716 C CA . LEU A 1 95 ? -7.279 -9.669 -4.399 1.00 84.25 95 LEU A CA 1
ATOM 717 C C . LEU A 1 95 ? -8.479 -9.468 -5.333 1.00 84.25 95 LEU A C 1
ATOM 719 O O . LEU A 1 95 ? -9.292 -8.580 -5.095 1.00 84.25 95 LEU A O 1
ATOM 723 N N . ARG A 1 96 ? -8.654 -10.339 -6.335 1.00 81.12 96 ARG A N 1
ATOM 724 C CA . ARG A 1 96 ? -9.840 -10.341 -7.217 1.00 81.12 96 ARG A CA 1
ATOM 725 C C . ARG A 1 96 ? -11.135 -10.703 -6.503 1.00 81.12 96 ARG A C 1
ATOM 727 O O . ARG A 1 96 ? -12.205 -10.311 -6.955 1.00 81.12 96 ARG A O 1
ATOM 734 N N . SER A 1 97 ? -11.039 -11.499 -5.441 1.00 83.75 97 SER A N 1
ATOM 735 C CA . SER A 1 97 ? -12.197 -11.925 -4.652 1.00 83.75 97 SER A CA 1
ATOM 736 C C . SER A 1 97 ? -12.674 -10.860 -3.662 1.00 83.75 97 SER A C 1
ATOM 738 O O . SER A 1 97 ? -13.767 -10.981 -3.112 1.00 83.75 97 SER A O 1
ATOM 740 N N . LEU A 1 98 ? -11.866 -9.820 -3.430 1.00 87.62 98 LEU A N 1
ATOM 741 C CA . LEU A 1 98 ? -12.234 -8.716 -2.558 1.00 87.62 98 LEU A CA 1
ATOM 742 C C . LEU A 1 98 ? -13.217 -7.787 -3.270 1.00 87.62 98 LEU A C 1
ATOM 744 O O . LEU A 1 98 ? -13.134 -7.546 -4.473 1.00 87.62 98 LEU A O 1
ATOM 748 N N . SER A 1 99 ? -14.150 -7.248 -2.497 1.00 87.69 99 SER A N 1
ATOM 749 C CA . SER A 1 99 ? -15.101 -6.251 -2.964 1.00 87.69 99 SER A CA 1
ATOM 750 C C . SER A 1 99 ? -14.398 -4.932 -3.318 1.00 87.69 99 SER A C 1
ATOM 752 O O . SER A 1 99 ? -13.308 -4.635 -2.827 1.00 87.69 99 SER A O 1
ATOM 754 N N . ALA A 1 100 ? -15.018 -4.128 -4.185 1.00 84.94 100 ALA A N 1
ATOM 755 C CA . ALA A 1 100 ? -14.413 -2.902 -4.720 1.00 84.94 100 ALA A CA 1
ATOM 756 C C . ALA A 1 100 ? -14.157 -1.810 -3.660 1.00 84.94 100 ALA A C 1
ATOM 758 O O . ALA A 1 100 ? -13.319 -0.941 -3.867 1.00 84.94 100 ALA A O 1
ATOM 759 N N . ASP A 1 101 ? -14.848 -1.862 -2.521 1.00 86.56 101 ASP A N 1
ATOM 760 C CA . ASP A 1 101 ? -14.602 -1.033 -1.333 1.00 86.56 101 ASP A CA 1
ATOM 761 C C . ASP A 1 101 ? -13.377 -1.499 -0.524 1.00 86.56 101 ASP A C 1
ATOM 763 O O . ASP A 1 101 ? -12.802 -0.725 0.238 1.00 86.56 101 ASP A O 1
ATOM 767 N N . ARG A 1 102 ? -12.945 -2.752 -0.709 1.00 89.19 102 ARG A N 1
ATOM 768 C CA . ARG A 1 102 ? -11.789 -3.350 -0.031 1.00 89.19 102 ARG A CA 1
ATOM 769 C C . ARG A 1 102 ? -10.541 -3.433 -0.898 1.00 89.19 102 ARG A C 1
ATOM 771 O O . ARG A 1 102 ? -9.444 -3.477 -0.347 1.00 89.19 102 ARG A O 1
ATOM 778 N N . CYS A 1 103 ? -10.672 -3.484 -2.220 1.00 91.75 103 CYS A N 1
ATOM 779 C CA . CYS A 1 103 ? -9.524 -3.552 -3.116 1.00 91.75 103 CYS A CA 1
ATOM 780 C C . CYS A 1 103 ? -9.733 -2.729 -4.389 1.00 91.75 103 CYS A C 1
ATOM 782 O O . CYS A 1 103 ? -10.554 -3.075 -5.241 1.00 91.75 103 CYS A O 1
ATOM 784 N N . LEU A 1 104 ? -8.934 -1.671 -4.540 1.00 91.50 104 LEU A N 1
ATOM 785 C CA . LEU A 1 104 ? -8.813 -0.930 -5.788 1.00 91.50 104 LEU A CA 1
ATOM 786 C C . LEU A 1 104 ? -7.718 -1.562 -6.645 1.00 91.50 104 LEU A C 1
ATOM 788 O O . LEU A 1 104 ? -6.541 -1.485 -6.305 1.00 91.50 104 LEU A O 1
ATOM 792 N N . ASN A 1 105 ? -8.100 -2.135 -7.780 1.00 89.31 105 ASN A N 1
ATOM 793 C CA . ASN A 1 105 ? -7.165 -2.684 -8.755 1.00 89.31 105 ASN A CA 1
ATOM 794 C C . ASN A 1 105 ? -6.856 -1.646 -9.846 1.00 89.31 105 ASN A C 1
ATOM 796 O O . ASN A 1 105 ? -7.755 -1.199 -10.556 1.00 89.31 105 ASN A O 1
ATOM 800 N N . ILE A 1 106 ? -5.582 -1.287 -9.995 1.00 87.88 106 ILE A N 1
ATOM 801 C CA . ILE A 1 106 ? -5.067 -0.327 -10.978 1.00 87.88 106 ILE A CA 1
ATOM 802 C C . ILE A 1 106 ? -4.132 -1.078 -11.911 1.00 87.88 106 ILE A C 1
ATOM 804 O O . ILE A 1 106 ? -3.225 -1.763 -11.452 1.00 87.88 106 ILE A O 1
ATOM 808 N N . ARG A 1 107 ? -4.321 -0.959 -13.222 1.00 85.88 107 ARG A N 1
ATOM 809 C CA . ARG A 1 107 ? -3.398 -1.570 -14.185 1.00 85.88 107 ARG A CA 1
ATOM 810 C C . ARG A 1 107 ? -2.070 -0.808 -14.206 1.00 85.88 107 ARG A C 1
ATOM 812 O O . ARG A 1 107 ? -2.074 0.417 -14.111 1.00 85.88 107 ARG A O 1
ATOM 819 N N . HIS A 1 108 ? -0.944 -1.500 -14.366 1.00 81.00 108 HIS A N 1
ATOM 820 C CA . HIS A 1 108 ? 0.374 -0.854 -14.444 1.00 81.00 108 HIS A CA 1
ATOM 821 C C . HIS A 1 108 ? 0.509 0.110 -15.635 1.00 81.00 108 HIS A C 1
ATOM 823 O O . HIS A 1 108 ? 1.304 1.045 -15.565 1.00 81.00 108 HIS A O 1
ATOM 829 N N . ASP A 1 109 ? -0.257 -0.120 -16.706 1.00 83.56 109 ASP A N 1
ATOM 830 C CA . ASP A 1 109 ? -0.295 0.699 -17.920 1.00 83.56 109 ASP A CA 1
ATOM 831 C C . ASP A 1 109 ? -1.278 1.877 -17.830 1.00 83.56 109 ASP A C 1
ATOM 833 O O . ASP A 1 109 ? -1.374 2.673 -18.766 1.00 83.56 109 ASP A O 1
ATOM 837 N N . ALA A 1 110 ? -1.987 2.026 -16.705 1.00 86.44 110 ALA A N 1
ATOM 838 C CA . ALA A 1 110 ? -2.817 3.194 -16.457 1.00 86.44 110 ALA A CA 1
ATOM 839 C C . ALA A 1 110 ? -1.951 4.460 -16.416 1.00 86.44 110 ALA A C 1
ATOM 841 O O . ALA A 1 110 ? -0.863 4.494 -15.830 1.00 86.44 110 ALA A O 1
ATOM 842 N N . SER A 1 111 ? -2.464 5.542 -17.002 1.00 90.12 111 SER A N 1
ATOM 843 C CA . SER A 1 111 ? -1.784 6.836 -16.917 1.00 90.12 111 SER A CA 1
ATOM 844 C C . SER A 1 111 ? -1.699 7.313 -15.461 1.00 90.12 111 SER A C 1
ATOM 846 O O . SER A 1 111 ? -2.570 7.016 -14.642 1.00 90.12 111 SER A O 1
ATOM 848 N N . VAL A 1 112 ? -0.678 8.113 -15.132 1.00 85.69 112 VAL A N 1
ATOM 849 C CA . VAL A 1 112 ? -0.515 8.683 -13.779 1.00 85.69 112 VAL A CA 1
ATOM 850 C C . VAL A 1 112 ? -1.763 9.457 -13.340 1.00 85.69 112 VAL A C 1
ATOM 852 O O . VAL A 1 112 ? -2.179 9.339 -12.190 1.00 85.69 112 VAL A O 1
ATOM 855 N N . ASP A 1 113 ? -2.385 10.207 -14.254 1.00 88.12 113 ASP A N 1
ATOM 856 C CA . ASP A 1 113 ? -3.594 10.990 -13.973 1.00 88.12 113 ASP A CA 1
ATOM 857 C C . ASP A 1 113 ? -4.833 10.115 -13.759 1.00 88.12 113 ASP A C 1
ATOM 859 O O . ASP A 1 113 ? -5.703 10.447 -12.955 1.00 88.12 113 ASP A O 1
ATOM 863 N N . GLU A 1 114 ? -4.946 8.998 -14.473 1.00 90.38 114 GLU A N 1
ATOM 864 C CA . GLU A 1 114 ? -6.014 8.027 -14.248 1.00 90.38 114 GLU A CA 1
ATOM 865 C C . GLU A 1 114 ? -5.848 7.321 -12.905 1.00 90.38 114 GLU A C 1
ATOM 867 O O . GLU A 1 114 ? -6.777 7.332 -12.097 1.00 90.38 114 GLU A O 1
ATOM 872 N N . ALA A 1 115 ? -4.658 6.785 -12.629 1.00 89.19 115 ALA A N 1
ATOM 873 C CA . ALA A 1 115 ? -4.363 6.112 -11.371 1.00 89.19 115 ALA A CA 1
ATOM 874 C C . ALA A 1 115 ? -4.577 7.044 -10.167 1.00 89.19 115 ALA A C 1
ATOM 876 O O . ALA A 1 115 ? -5.222 6.653 -9.197 1.00 89.19 115 ALA A O 1
ATOM 877 N N . ALA A 1 116 ? -4.107 8.295 -10.244 1.00 86.88 116 ALA A N 1
ATOM 878 C CA . ALA A 1 116 ? -4.302 9.277 -9.180 1.00 86.88 116 ALA A CA 1
ATOM 879 C C . ALA A 1 116 ? -5.789 9.588 -8.941 1.00 86.88 116 ALA A C 1
ATOM 881 O O . ALA A 1 116 ? -6.222 9.622 -7.793 1.00 86.88 116 ALA A O 1
ATOM 882 N N . ARG A 1 117 ? -6.596 9.748 -10.000 1.00 89.00 117 ARG A N 1
ATOM 883 C CA . ARG A 1 117 ? -8.048 9.967 -9.857 1.00 89.00 117 ARG A CA 1
ATOM 884 C C . ARG A 1 117 ? -8.761 8.770 -9.233 1.00 89.00 117 ARG A C 1
ATOM 886 O O . ARG A 1 117 ? -9.612 8.959 -8.371 1.00 89.00 117 ARG A O 1
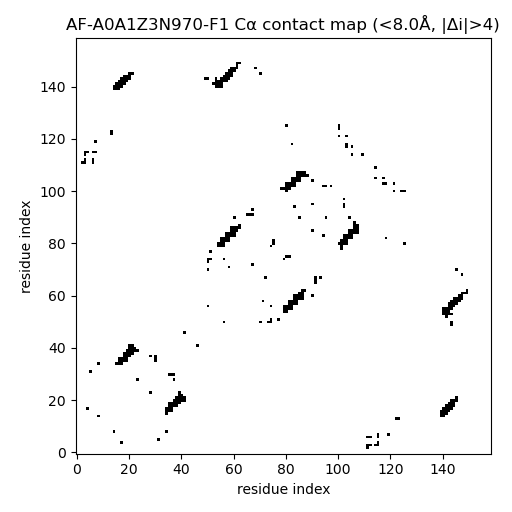ATOM 893 N N . LEU A 1 118 ? -8.425 7.551 -9.654 1.00 91.19 118 LEU A N 1
ATOM 894 C CA . LEU A 1 118 ? -9.020 6.333 -9.098 1.00 91.19 118 LEU A CA 1
ATOM 895 C C . LEU A 1 118 ? -8.685 6.174 -7.613 1.00 91.19 118 LEU A C 1
ATOM 897 O O . LEU A 1 118 ? -9.574 5.880 -6.814 1.00 91.19 118 LEU A O 1
ATOM 901 N N . ILE A 1 119 ? -7.425 6.417 -7.241 1.00 88.44 119 ILE A N 1
ATOM 902 C CA . ILE A 1 119 ? -7.002 6.397 -5.839 1.00 88.44 119 ILE A CA 1
ATOM 903 C C . ILE A 1 119 ? -7.739 7.480 -5.057 1.00 88.44 119 ILE A C 1
ATOM 905 O O . ILE A 1 119 ? -8.262 7.184 -3.993 1.00 88.44 119 ILE A O 1
ATOM 909 N N . GLU A 1 120 ? -7.840 8.705 -5.576 1.00 86.44 120 GLU A N 1
ATOM 910 C CA . GLU A 1 120 ? -8.549 9.791 -4.895 1.00 86.44 120 GLU A CA 1
ATOM 911 C C . GLU A 1 120 ? -9.996 9.404 -4.560 1.00 86.44 120 GLU A C 1
ATOM 913 O O . GLU A 1 120 ? -10.378 9.453 -3.392 1.00 86.44 120 GLU A O 1
ATOM 918 N N . VAL A 1 121 ? -10.767 8.936 -5.546 1.00 88.62 121 VAL A N 1
ATOM 919 C CA . VAL A 1 121 ? -12.157 8.497 -5.335 1.00 88.62 121 VAL A CA 1
ATOM 920 C C . VAL A 1 121 ? -12.229 7.382 -4.290 1.00 88.62 121 VAL A C 1
ATOM 922 O O . VAL A 1 121 ? -13.067 7.420 -3.390 1.00 88.62 121 VAL A O 1
ATOM 925 N N . PHE A 1 122 ? -11.322 6.409 -4.361 1.00 89.00 122 PHE A N 1
ATOM 926 C CA . PHE A 1 122 ? -11.265 5.313 -3.398 1.00 89.00 122 PHE A CA 1
ATO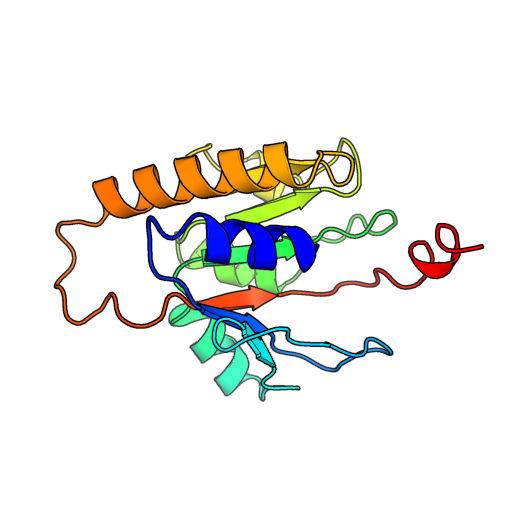M 927 C C . PHE A 1 122 ? -10.972 5.799 -1.968 1.00 89.00 122 PHE A C 1
ATOM 929 O O . PHE A 1 122 ? -11.618 5.357 -1.017 1.00 89.00 122 PHE A O 1
ATOM 936 N N . LEU A 1 123 ? -10.053 6.756 -1.805 1.00 85.38 123 LEU A N 1
ATOM 937 C CA . LEU A 1 123 ? -9.731 7.363 -0.510 1.00 85.38 123 LEU A CA 1
ATOM 938 C C . LEU A 1 123 ? -10.884 8.214 0.044 1.00 85.38 123 LEU A C 1
ATOM 940 O O . LEU A 1 123 ? -11.105 8.219 1.259 1.00 85.38 123 LEU A O 1
ATOM 944 N N . GLU A 1 124 ? -11.605 8.942 -0.812 1.00 84.88 124 GLU A N 1
ATOM 945 C CA . GLU A 1 124 ? -12.783 9.727 -0.425 1.00 84.88 124 GLU A CA 1
ATOM 946 C C . GLU A 1 124 ? -13.900 8.814 0.099 1.00 84.88 124 GLU A C 1
ATOM 948 O O . GLU A 1 124 ? -14.454 9.061 1.177 1.00 84.88 124 GLU A O 1
ATOM 953 N N . GLU A 1 125 ? -14.177 7.722 -0.615 1.00 85.50 125 GLU A N 1
ATOM 954 C CA . GLU A 1 125 ? -15.175 6.726 -0.228 1.00 85.50 125 GLU A CA 1
ATOM 955 C C . GLU A 1 125 ? -14.805 6.020 1.078 1.00 85.50 125 GLU A C 1
ATOM 957 O O . GLU A 1 125 ? -15.615 5.978 2.011 1.00 85.50 125 GLU A O 1
ATOM 962 N N . TYR A 1 126 ? -13.557 5.560 1.202 1.00 84.12 126 TYR A N 1
ATOM 963 C CA . TYR A 1 126 ? -13.0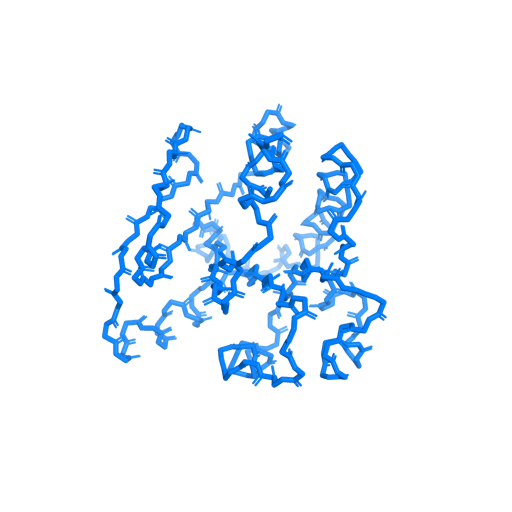61 4.964 2.441 1.00 84.12 126 TYR A CA 1
ATOM 964 C C . TYR A 1 126 ? -13.158 5.946 3.615 1.00 84.12 126 TYR A C 1
ATOM 966 O O . TYR A 1 126 ? -13.641 5.600 4.696 1.00 84.12 126 TYR A O 1
ATOM 974 N N . SER A 1 127 ? -12.768 7.208 3.408 1.00 80.06 127 SER A N 1
ATOM 975 C CA . SER A 1 127 ? -12.870 8.232 4.447 1.00 80.06 127 SER A CA 1
ATOM 976 C C . SER A 1 127 ? -14.320 8.465 4.868 1.00 80.06 127 SER A C 1
ATOM 978 O O . SER A 1 127 ? -14.586 8.572 6.063 1.00 80.06 127 SER A O 1
ATOM 980 N N . ARG A 1 128 ? -15.263 8.520 3.920 1.00 82.06 128 ARG A N 1
ATOM 981 C CA . ARG A 1 128 ? -16.696 8.720 4.182 1.00 82.06 128 ARG A CA 1
ATOM 982 C C . ARG A 1 128 ? -17.285 7.603 5.041 1.00 82.06 128 ARG A C 1
ATOM 984 O O . ARG A 1 128 ? -18.037 7.904 5.966 1.00 82.06 128 ARG A O 1
ATOM 991 N N . GLN A 1 129 ? -16.916 6.355 4.767 1.00 77.81 129 GLN A N 1
ATOM 992 C CA . GLN A 1 129 ? -17.375 5.181 5.515 1.00 77.81 129 GLN A CA 1
ATOM 993 C C . GLN A 1 129 ? -16.813 5.136 6.946 1.00 77.81 129 GLN A C 1
ATOM 995 O O . GLN A 1 129 ? -17.481 4.648 7.853 1.00 77.81 129 GLN A O 1
ATOM 1000 N N . ASN A 1 130 ? -15.628 5.714 7.171 1.00 72.94 130 ASN A N 1
ATOM 1001 C CA . ASN A 1 130 ? -14.923 5.668 8.456 1.00 72.94 130 ASN A CA 1
ATOM 1002 C C . ASN A 1 130 ? -15.042 6.951 9.306 1.00 72.94 130 ASN A C 1
ATOM 1004 O O . ASN A 1 130 ? -14.424 7.045 10.364 1.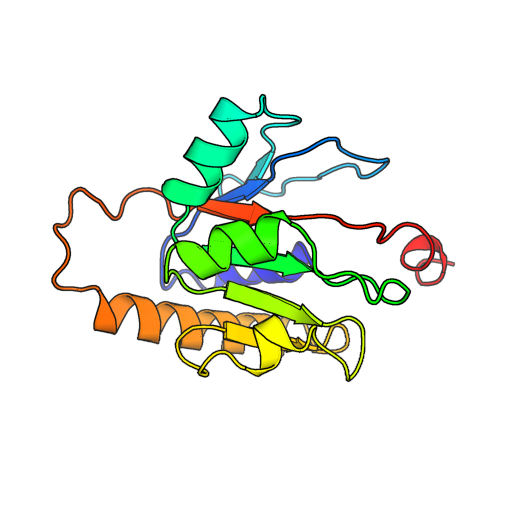00 72.94 130 ASN A O 1
ATOM 1008 N N . LYS A 1 131 ? -15.883 7.927 8.919 1.00 61.25 131 LYS A N 1
ATOM 1009 C CA . LYS A 1 131 ? -16.111 9.196 9.658 1.00 61.25 131 LYS A CA 1
ATOM 1010 C C . LYS A 1 131 ? -16.654 9.040 11.095 1.00 61.25 131 LYS A C 1
ATOM 1012 O O . LYS A 1 131 ? -16.732 10.039 11.808 1.00 61.25 131 LYS A O 1
ATOM 1017 N N . GLY A 1 132 ? -17.027 7.829 11.518 1.00 46.72 132 GLY A N 1
ATOM 1018 C CA . GLY A 1 132 ? -17.459 7.501 12.885 1.00 46.72 132 GLY A CA 1
ATOM 1019 C C . GLY A 1 132 ? -16.372 6.903 13.791 1.00 46.72 132 GLY A C 1
ATOM 1020 O O . GLY A 1 132 ? -16.600 6.784 14.992 1.00 46.72 132 GLY A O 1
ATOM 1021 N N . ALA A 1 133 ? -15.201 6.545 13.252 1.00 46.53 133 ALA A N 1
ATOM 1022 C CA . ALA A 1 133 ? -14.052 6.132 14.053 1.00 46.53 133 ALA A CA 1
ATOM 1023 C C . ALA A 1 133 ? -13.378 7.392 14.622 1.00 46.53 133 ALA A C 1
ATOM 1025 O O . ALA A 1 133 ? -13.132 8.360 13.902 1.00 46.53 133 ALA A O 1
ATOM 1026 N N . SER A 1 134 ? -13.158 7.426 15.934 1.00 30.69 134 SER A N 1
ATOM 1027 C CA . SER A 1 134 ? -12.657 8.580 16.684 1.00 30.69 134 SER A CA 1
ATOM 1028 C C . SER A 1 134 ? -11.474 9.285 15.997 1.00 30.69 134 SER A C 1
ATOM 1030 O O . SER A 1 134 ? -10.498 8.661 15.588 1.00 30.69 134 SER A O 1
ATOM 1032 N N . LYS A 1 135 ? -11.544 10.625 15.940 1.00 27.89 135 LYS A N 1
ATOM 1033 C CA . LYS A 1 135 ? -10.543 11.564 15.376 1.00 27.89 135 LYS A CA 1
ATOM 1034 C C . LYS A 1 135 ? -9.109 11.426 15.929 1.00 27.89 135 LYS A C 1
ATOM 1036 O O . LYS A 1 135 ? -8.214 12.117 15.451 1.00 27.89 135 LYS A O 1
ATOM 1041 N N . GLU A 1 136 ? -8.893 10.577 16.928 1.00 27.81 136 GLU A N 1
ATOM 1042 C CA . GLU A 1 136 ? -7.578 10.226 17.476 1.00 27.81 136 GLU A CA 1
ATOM 1043 C C . GLU A 1 136 ? -6.849 9.147 16.661 1.00 27.81 136 GLU A C 1
ATOM 1045 O O . GLU A 1 136 ? -5.628 9.098 16.712 1.00 27.81 136 GLU A O 1
ATOM 1050 N N . TYR A 1 137 ? -7.565 8.335 15.872 1.00 29.50 137 TYR A N 1
ATOM 1051 C CA . TYR A 1 137 ? -6.984 7.235 15.087 1.00 29.50 137 TYR A CA 1
ATOM 1052 C C . TYR A 1 137 ? -6.570 7.623 13.660 1.00 29.50 137 TYR A C 1
ATOM 1054 O O . TYR A 1 137 ? -5.857 6.872 13.010 1.00 29.50 137 TYR A O 1
ATOM 1062 N N . ILE A 1 138 ? -7.016 8.783 13.165 1.00 31.50 138 ILE A N 1
ATOM 1063 C CA . ILE A 1 138 ? -6.791 9.238 11.784 1.00 31.50 138 ILE A CA 1
ATOM 1064 C C . ILE A 1 138 ? -5.721 10.333 11.794 1.00 31.50 138 ILE A C 1
ATOM 1066 O O . ILE A 1 138 ? -5.999 11.505 11.527 1.00 31.50 138 ILE A O 1
ATOM 1070 N N . ARG A 1 139 ? -4.499 9.987 12.188 1.00 30.30 139 ARG A N 1
ATOM 1071 C CA . ARG A 1 139 ? -3.339 10.869 12.040 1.00 30.30 13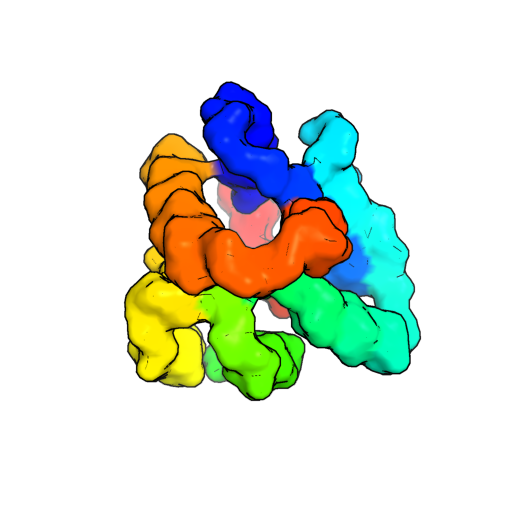9 ARG A CA 1
ATOM 1072 C C . ARG A 1 139 ? -2.215 10.028 11.451 1.00 30.30 139 ARG A C 1
ATOM 1074 O O . ARG A 1 139 ? -1.779 9.096 12.103 1.00 30.30 139 ARG A O 1
ATOM 1081 N N . GLU A 1 140 ? -1.822 10.396 10.233 1.00 36.19 140 GLU A N 1
ATOM 1082 C CA . GLU A 1 140 ? -0.776 9.777 9.398 1.00 36.19 140 GLU A CA 1
ATOM 1083 C C . GLU A 1 140 ? -1.220 8.467 8.723 1.00 36.19 140 GLU A C 1
ATOM 1085 O O . GLU A 1 140 ? -1.260 7.390 9.303 1.00 36.19 140 GLU A O 1
ATOM 1090 N N . ARG A 1 141 ? -1.657 8.597 7.461 1.00 42.59 141 ARG A N 1
ATOM 1091 C CA . ARG A 1 141 ? -2.193 7.479 6.676 1.00 42.59 141 ARG A CA 1
ATOM 1092 C C . ARG A 1 141 ? -1.071 6.695 6.032 1.00 42.59 141 ARG A C 1
ATOM 1094 O O . ARG A 1 141 ? -0.803 6.936 4.861 1.00 42.59 141 ARG A O 1
ATOM 1101 N N . ASP A 1 142 ? -0.464 5.781 6.770 1.00 38.59 142 ASP A N 1
ATOM 1102 C CA . ASP A 1 142 ? 0.668 4.985 6.299 1.00 38.59 142 ASP A CA 1
ATOM 1103 C C . ASP A 1 142 ? 0.269 4.042 5.154 1.00 38.59 142 ASP A C 1
ATOM 1105 O O . ASP A 1 142 ? -0.539 3.128 5.334 1.00 38.59 142 ASP A O 1
ATOM 1109 N N . LEU A 1 143 ? 0.863 4.239 3.975 1.00 39.62 143 LEU A N 1
ATOM 1110 C CA . LEU A 1 143 ? 0.773 3.310 2.842 1.00 39.62 143 LEU A CA 1
ATOM 1111 C C . LEU A 1 143 ? 2.006 2.401 2.816 1.00 39.62 143 LEU A C 1
ATOM 1113 O O . LEU A 1 143 ? 3.079 2.851 2.429 1.00 39.62 143 LEU A O 1
ATOM 1117 N N . VAL A 1 144 ? 1.852 1.127 3.193 1.00 42.75 144 VAL A N 1
ATOM 1118 C CA . VAL A 1 144 ? 2.949 0.139 3.181 1.00 42.75 144 VAL A CA 1
ATOM 1119 C C . VAL A 1 144 ? 3.170 -0.398 1.768 1.00 42.75 144 VAL A C 1
ATOM 1121 O O . VAL A 1 144 ? 2.227 -0.852 1.125 1.00 42.75 144 VAL A O 1
ATOM 1124 N N . PHE A 1 145 ? 4.419 -0.386 1.301 1.00 42.94 145 PHE A N 1
ATOM 1125 C CA . PHE A 1 145 ? 4.824 -0.942 0.008 1.00 42.94 145 PHE A CA 1
ATOM 1126 C C . PHE A 1 145 ? 5.431 -2.343 0.161 1.00 42.94 145 PHE A C 1
ATOM 1128 O O . PHE A 1 145 ? 6.320 -2.553 0.986 1.00 42.94 145 PHE A O 1
ATOM 1135 N N . GLN A 1 146 ? 5.000 -3.293 -0.673 1.00 45.00 146 GLN A N 1
ATOM 1136 C CA . GLN A 1 146 ? 5.675 -4.580 -0.842 1.00 45.00 146 GLN A CA 1
ATOM 1137 C C . GLN A 1 146 ? 6.251 -4.682 -2.258 1.00 45.00 146 GLN A C 1
ATOM 1139 O O . GLN A 1 146 ? 5.515 -4.851 -3.224 1.00 45.00 146 GLN A O 1
ATOM 1144 N N . SER A 1 147 ? 7.579 -4.639 -2.370 1.00 42.06 147 SER A N 1
ATOM 1145 C CA . SER A 1 147 ? 8.292 -5.081 -3.570 1.00 42.06 147 SER A CA 1
ATOM 1146 C C . SER A 1 147 ? 8.519 -6.585 -3.456 1.00 42.06 147 SER A C 1
ATOM 1148 O O . SER A 1 147 ? 9.401 -7.067 -2.743 1.00 42.06 147 SER A O 1
ATOM 1150 N N . GLY A 1 148 ? 7.669 -7.351 -4.134 1.00 38.81 148 GLY A N 1
ATOM 1151 C CA . GLY A 1 148 ? 8.183 -8.536 -4.794 1.00 38.81 148 GLY A CA 1
ATOM 1152 C C . GLY A 1 148 ? 9.001 -8.083 -6.010 1.00 38.81 148 GLY A C 1
ATOM 1153 O O . GLY A 1 148 ? 8.872 -6.954 -6.463 1.00 38.81 148 GLY A O 1
ATOM 1154 N N . TYR A 1 149 ? 9.881 -8.938 -6.501 1.00 41.59 149 TYR A N 1
ATOM 1155 C CA . TYR A 1 149 ? 10.814 -8.723 -7.607 1.00 41.59 149 TYR A CA 1
ATOM 1156 C C . TYR A 1 149 ? 10.259 -7.972 -8.844 1.00 41.59 149 TYR A C 1
ATOM 1158 O O . TYR A 1 149 ? 9.913 -8.580 -9.853 1.00 41.59 149 TYR A O 1
ATOM 1166 N N . LEU A 1 150 ? 10.297 -6.638 -8.816 1.00 38.78 150 LEU A N 1
ATOM 1167 C CA . LEU A 1 150 ? 10.125 -5.750 -9.971 1.00 38.78 150 LEU A CA 1
ATOM 1168 C C . LEU A 1 150 ? 11.501 -5.380 -10.559 1.00 38.78 150 LEU A C 1
ATOM 1170 O O . LEU A 1 150 ? 11.809 -4.205 -10.750 1.00 38.78 150 LEU A O 1
ATOM 1174 N N . LEU A 1 151 ? 12.390 -6.365 -10.732 1.00 42.22 151 LEU A N 1
ATOM 1175 C CA . LEU A 1 151 ? 13.815 -6.095 -10.982 1.00 42.22 151 LEU A CA 1
ATOM 1176 C C . LEU A 1 151 ? 14.272 -6.229 -12.436 1.00 42.22 151 LEU A C 1
ATOM 1178 O O . LEU A 1 151 ? 15.315 -5.670 -12.766 1.00 42.22 151 LEU A O 1
ATOM 1182 N N . ASP A 1 152 ? 13.475 -6.819 -13.328 1.00 36.38 152 ASP A N 1
ATOM 1183 C CA . ASP A 1 152 ? 13.949 -7.054 -14.701 1.00 36.38 152 ASP A CA 1
ATOM 1184 C C . ASP A 1 152 ? 13.378 -6.102 -15.765 1.00 36.38 152 ASP A C 1
ATOM 1186 O O . ASP A 1 152 ? 13.988 -5.955 -16.819 1.00 36.38 152 ASP A O 1
ATOM 1190 N N . GLN A 1 153 ? 12.265 -5.392 -15.521 1.00 37.81 153 GLN A N 1
ATOM 1191 C CA . GLN A 1 153 ? 11.574 -4.662 -16.606 1.00 37.81 153 GLN A CA 1
ATOM 1192 C C . GLN A 1 153 ? 11.617 -3.129 -16.549 1.00 37.81 153 GLN A C 1
ATOM 1194 O O . GLN A 1 153 ? 11.534 -2.504 -17.601 1.00 37.81 153 GLN A O 1
ATOM 1199 N N . ILE A 1 154 ? 11.866 -2.492 -15.397 1.00 38.72 154 ILE A N 1
ATOM 1200 C CA . ILE A 1 154 ? 12.079 -1.025 -15.372 1.00 38.72 154 ILE A CA 1
ATOM 1201 C C . ILE A 1 154 ? 13.406 -0.642 -16.054 1.00 38.72 154 ILE A C 1
ATOM 1203 O O . ILE A 1 154 ? 13.530 0.450 -16.605 1.00 38.72 154 ILE A O 1
ATOM 1207 N N . ARG A 1 155 ? 14.376 -1.567 -16.117 1.00 34.31 155 ARG A N 1
ATOM 1208 C CA . ARG A 1 155 ? 15.608 -1.388 -16.902 1.00 34.31 155 ARG A CA 1
ATOM 1209 C C . ARG A 1 155 ? 15.383 -1.424 -18.417 1.00 34.31 155 ARG A C 1
ATOM 1211 O O . ARG A 1 155 ? 16.206 -0.880 -19.141 1.00 34.31 155 ARG A O 1
ATOM 1218 N N . ALA A 1 156 ? 14.298 -2.034 -18.896 1.00 29.27 156 ALA A N 1
ATOM 1219 C CA . ALA A 1 156 ? 14.034 -2.183 -20.328 1.00 29.27 156 ALA A CA 1
ATOM 1220 C C . ALA A 1 156 ? 13.256 -1.003 -20.939 1.00 29.27 156 ALA A C 1
ATOM 1222 O O . ALA A 1 156 ? 13.202 -0.885 -22.155 1.00 29.27 156 ALA A O 1
ATOM 1223 N N . SER A 1 157 ? 12.670 -0.124 -20.119 1.00 30.17 157 SER A N 1
ATOM 1224 C CA . SER A 1 157 ? 11.900 1.045 -20.576 1.00 30.17 157 SER A CA 1
ATOM 1225 C C . SER A 1 157 ? 12.644 2.381 -20.428 1.00 30.17 157 SER A C 1
ATOM 1227 O O . SER A 1 157 ? 12.037 3.438 -20.581 1.00 30.17 157 SER A O 1
ATOM 1229 N N . GLN A 1 158 ? 13.935 2.347 -20.078 1.00 33.91 158 GLN A N 1
ATOM 1230 C CA . GLN A 1 158 ? 14.820 3.522 -20.010 1.00 33.91 158 GLN A CA 1
ATOM 1231 C C . GLN A 1 158 ? 16.066 3.391 -20.909 1.00 33.91 158 GLN A C 1
ATOM 1233 O O . GLN A 1 158 ? 17.050 4.100 -20.698 1.00 33.91 158 GLN A O 1
ATOM 1238 N N . LEU A 1 159 ? 16.018 2.507 -21.912 1.00 31.80 159 LEU A N 1
ATOM 1239 C CA . LEU A 1 159 ? 16.995 2.416 -23.001 1.00 31.80 159 LEU A CA 1
ATOM 1240 C C . LEU A 1 159 ? 16.303 2.627 -24.347 1.00 31.80 159 LEU A C 1
ATOM 1242 O O . LEU A 1 159 ? 15.193 2.075 -24.516 1.00 31.80 159 LEU A O 1
#

Organism: Bdellovibrio bacteriovorus (NCBI:txid959)

Secondary structure (DSSP, 8-state):
-HHHHHHHHHH-SS--BEEEES--TT------STTEEEEE---HHHHHHHHHH-SEEEEE--TT--PPPHHHHHHHTTT--EEEEESSS---HHHHTS-TTTEEEEETTS-HHHHHHHHHHHHHHHHHHTTTS-TTS-S--BEEEEE----SSGGGS--